Protein AF-A0A1A8DTL2-F1 (afdb_monomer_lite)

Structure (mmCIF, N/CA/C/O backbone):
data_AF-A0A1A8DTL2-F1
#
_entry.id   AF-A0A1A8DTL2-F1
#
loop_
_atom_site.group_PDB
_atom_site.id
_atom_site.type_symbol
_atom_site.label_atom_id
_atom_site.label_alt_id
_atom_site.label_comp_id
_atom_site.label_asym_id
_atom_site.label_entity_id
_atom_site.label_seq_id
_atom_site.pdbx_PDB_ins_code
_atom_site.Cartn_x
_atom_site.Cartn_y
_atom_site.Cartn_z
_atom_site.occupancy
_atom_site.B_iso_or_equiv
_atom_site.auth_seq_id
_atom_site.auth_comp_id
_atom_site.auth_asym_id
_atom_site.auth_atom_id
_atom_site.pdbx_PDB_model_num
ATOM 1 N N . MET A 1 1 ? 53.595 -1.197 -5.345 1.00 43.34 1 MET A N 1
ATOM 2 C CA . MET A 1 1 ? 52.393 -0.448 -5.776 1.00 43.34 1 MET A CA 1
ATOM 3 C C . MET A 1 1 ? 51.159 -1.310 -5.512 1.00 43.34 1 MET A C 1
ATOM 5 O O . MET A 1 1 ? 50.967 -2.270 -6.248 1.00 43.34 1 MET A O 1
ATOM 9 N N . PRO A 1 2 ? 50.367 -1.083 -4.449 1.00 46.53 2 PRO A N 1
ATOM 10 C CA . PRO A 1 2 ? 49.177 -1.891 -4.209 1.00 46.53 2 PRO A CA 1
ATOM 11 C C . PRO A 1 2 ? 48.021 -1.402 -5.091 1.00 46.53 2 PRO A C 1
ATOM 13 O O . PRO A 1 2 ? 47.557 -0.267 -4.974 1.00 46.53 2 PRO A O 1
ATOM 16 N N . GLY A 1 3 ? 47.582 -2.272 -6.001 1.00 49.78 3 GLY A N 1
ATOM 17 C CA . GLY A 1 3 ? 46.436 -2.049 -6.872 1.00 49.78 3 GLY A CA 1
ATOM 18 C C . GLY A 1 3 ? 45.148 -1.933 -6.062 1.00 49.78 3 GLY A C 1
ATOM 19 O O . GLY A 1 3 ? 44.732 -2.871 -5.381 1.00 49.78 3 GLY A O 1
ATOM 20 N N . LYS A 1 4 ? 44.499 -0.773 -6.159 1.00 51.16 4 LYS A N 1
ATOM 21 C CA . LYS A 1 4 ? 43.135 -0.571 -5.675 1.00 51.16 4 LYS A CA 1
ATOM 22 C C . LYS A 1 4 ? 42.199 -1.412 -6.545 1.00 51.16 4 LYS A C 1
ATOM 24 O O . LYS A 1 4 ? 41.841 -1.012 -7.648 1.00 51.16 4 LYS A O 1
ATOM 29 N N . ARG A 1 5 ? 41.825 -2.601 -6.065 1.00 50.94 5 ARG A N 1
ATOM 30 C CA . ARG A 1 5 ? 40.757 -3.414 -6.661 1.00 50.94 5 ARG A CA 1
ATOM 31 C C . ARG A 1 5 ? 39.429 -2.732 -6.346 1.00 50.94 5 ARG A C 1
ATOM 33 O O . ARG A 1 5 ? 38.807 -3.013 -5.324 1.00 50.94 5 ARG A O 1
ATOM 40 N N . SER A 1 6 ? 39.025 -1.803 -7.207 1.00 51.56 6 SER A N 1
ATOM 41 C CA . SER A 1 6 ? 37.661 -1.286 -7.244 1.00 51.56 6 SER A CA 1
ATOM 42 C C . SER A 1 6 ? 36.737 -2.466 -7.519 1.00 51.56 6 SER A C 1
ATOM 44 O O . SER A 1 6 ? 36.708 -3.012 -8.620 1.00 51.56 6 SER A O 1
ATOM 46 N N . ARG A 1 7 ? 36.050 -2.927 -6.473 1.00 52.62 7 ARG A N 1
ATOM 47 C CA . ARG A 1 7 ? 35.045 -3.981 -6.549 1.00 52.62 7 ARG A CA 1
ATOM 48 C C . ARG A 1 7 ? 33.872 -3.406 -7.340 1.00 52.62 7 ARG A C 1
ATOM 50 O O . ARG A 1 7 ? 33.044 -2.693 -6.782 1.00 52.62 7 ARG A O 1
ATOM 57 N N . GLY A 1 8 ? 33.865 -3.647 -8.649 1.00 46.12 8 GLY A N 1
ATOM 58 C CA . GLY A 1 8 ? 32.729 -3.368 -9.515 1.00 46.12 8 GLY A CA 1
ATOM 59 C C . GLY A 1 8 ? 31.559 -4.216 -9.043 1.00 46.12 8 GLY A C 1
ATOM 60 O O . GLY A 1 8 ? 31.474 -5.396 -9.360 1.00 46.12 8 GLY A O 1
ATOM 61 N N . ILE A 1 9 ? 30.705 -3.632 -8.210 1.00 52.47 9 ILE A N 1
ATOM 62 C CA . ILE A 1 9 ? 29.373 -4.162 -7.932 1.00 52.47 9 ILE A CA 1
ATOM 63 C C . ILE A 1 9 ? 28.649 -4.175 -9.274 1.00 52.47 9 ILE A C 1
ATOM 65 O O . ILE A 1 9 ? 28.345 -3.118 -9.827 1.00 52.47 9 ILE A O 1
ATOM 69 N N . SER A 1 10 ? 28.481 -5.374 -9.834 1.00 57.59 10 SER A N 1
ATOM 70 C CA . SER A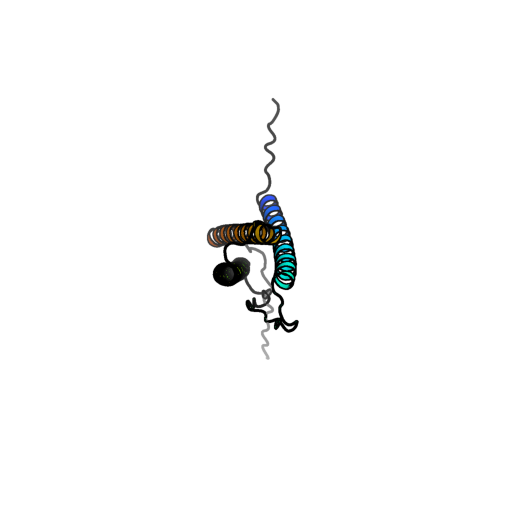 1 10 ? 27.838 -5.564 -11.127 1.00 57.59 10 SER A CA 1
ATOM 71 C C . SER A 1 10 ? 26.438 -4.957 -11.075 1.00 57.59 10 SER A C 1
ATOM 73 O O . SER A 1 10 ? 25.681 -5.179 -10.128 1.00 57.59 10 SER A O 1
ATOM 75 N N . ARG A 1 11 ? 26.089 -4.163 -12.088 1.00 55.97 11 ARG A N 1
ATOM 76 C CA . ARG A 1 11 ? 24.788 -3.485 -12.210 1.00 55.97 11 ARG A CA 1
ATOM 77 C C . ARG A 1 11 ? 23.614 -4.476 -12.109 1.00 55.97 11 ARG A C 1
ATOM 79 O O . ARG A 1 11 ? 22.554 -4.116 -11.599 1.00 55.97 11 ARG A O 1
ATOM 86 N N . GLU A 1 12 ? 23.828 -5.728 -12.516 1.00 57.16 12 GLU A N 1
ATOM 87 C CA . GLU A 1 12 ? 22.868 -6.829 -12.378 1.00 57.16 12 GLU A CA 1
ATOM 88 C C . GLU A 1 12 ? 22.635 -7.265 -10.924 1.00 57.16 12 GLU A C 1
ATOM 90 O O . GLU A 1 12 ? 21.490 -7.514 -10.543 1.00 57.16 12 GLU A O 1
ATOM 95 N N . ASP A 1 13 ? 23.675 -7.304 -10.085 1.00 60.22 13 ASP A N 1
ATOM 96 C CA . ASP A 1 13 ? 23.537 -7.654 -8.663 1.00 60.22 13 ASP A CA 1
ATOM 97 C C . ASP A 1 13 ? 22.760 -6.575 -7.905 1.00 60.22 13 ASP A C 1
ATOM 99 O O . ASP A 1 13 ? 21.903 -6.880 -7.075 1.00 60.22 13 ASP A O 1
ATOM 103 N N . GLY A 1 14 ? 22.985 -5.302 -8.247 1.00 63.34 14 GLY A N 1
ATOM 104 C CA . GLY A 1 14 ? 22.222 -4.184 -7.689 1.00 63.34 14 GLY A CA 1
ATOM 105 C C . GLY A 1 14 ? 20.730 -4.252 -8.029 1.00 63.34 14 GLY A C 1
ATOM 106 O O . GLY A 1 14 ? 19.888 -3.986 -7.169 1.00 63.34 14 GLY A O 1
ATOM 107 N N . SER A 1 15 ? 20.394 -4.658 -9.258 1.00 65.69 15 SER A N 1
ATOM 108 C CA . SER A 1 15 ? 19.004 -4.820 -9.696 1.00 65.69 15 SER A CA 1
ATOM 109 C C . SER A 1 15 ? 18.321 -5.997 -8.989 1.00 65.69 15 SER A C 1
ATOM 111 O O . SER A 1 15 ? 17.234 -5.832 -8.438 1.00 65.69 15 SER A O 1
ATOM 113 N N . LYS A 1 16 ? 18.987 -7.155 -8.886 1.00 70.00 16 LYS A N 1
ATOM 114 C CA . LYS A 1 16 ? 18.466 -8.326 -8.154 1.00 70.00 16 LYS A CA 1
ATOM 115 C C . LYS A 1 16 ? 18.183 -8.005 -6.684 1.00 70.00 16 LYS A C 1
ATOM 117 O O . LYS A 1 16 ? 17.108 -8.325 -6.185 1.00 70.00 16 LYS A O 1
ATOM 122 N N . ILE A 1 17 ? 19.099 -7.310 -6.006 1.00 74.88 17 ILE A N 1
ATOM 123 C CA . ILE A 1 17 ? 18.915 -6.885 -4.607 1.00 74.88 17 ILE A CA 1
ATOM 124 C C . ILE A 1 17 ? 17.721 -5.927 -4.469 1.00 74.88 17 ILE A C 1
ATOM 126 O O . ILE A 1 17 ? 16.955 -6.027 -3.509 1.00 74.88 17 ILE A O 1
ATOM 130 N N . ALA A 1 18 ? 17.543 -5.005 -5.418 1.00 72.56 18 ALA A N 1
ATOM 131 C CA . ALA A 1 18 ? 16.411 -4.083 -5.444 1.00 72.56 18 ALA A CA 1
ATOM 132 C C . ALA A 1 18 ? 15.065 -4.820 -5.579 1.00 72.56 18 ALA A C 1
ATOM 134 O O . ALA A 1 18 ? 14.156 -4.563 -4.787 1.00 72.56 18 ALA A O 1
ATOM 135 N N . PHE A 1 19 ? 14.968 -5.788 -6.496 1.00 76.06 19 PHE A N 1
ATOM 136 C CA . PHE A 1 19 ? 13.774 -6.622 -6.657 1.00 76.06 19 PHE A CA 1
ATOM 137 C C . PHE A 1 19 ? 13.458 -7.447 -5.405 1.00 76.06 19 PHE A C 1
ATOM 139 O O . PHE A 1 19 ? 12.304 -7.479 -4.977 1.00 76.06 19 PHE A O 1
ATOM 146 N N . THR A 1 20 ? 14.465 -8.057 -4.773 1.00 83.19 20 THR A N 1
ATOM 147 C CA . THR A 1 20 ? 14.274 -8.813 -3.524 1.00 83.19 20 THR A CA 1
ATOM 148 C C . THR A 1 20 ? 13.720 -7.921 -2.414 1.00 83.19 20 THR A C 1
ATOM 150 O O . THR A 1 20 ? 12.735 -8.280 -1.773 1.00 83.19 20 THR A O 1
ATOM 153 N N . ARG A 1 21 ? 14.274 -6.714 -2.239 1.00 83.19 21 ARG A N 1
ATOM 154 C CA . ARG A 1 21 ? 13.793 -5.749 -1.234 1.00 83.19 21 ARG A CA 1
ATOM 155 C C . ARG A 1 21 ? 12.366 -5.279 -1.500 1.00 83.19 21 ARG A C 1
ATOM 157 O O . ARG A 1 21 ? 11.581 -5.127 -0.564 1.00 83.19 21 ARG A O 1
ATOM 164 N N . ALA A 1 22 ? 12.009 -5.047 -2.763 1.00 80.25 22 ALA A N 1
ATOM 165 C CA . ALA A 1 22 ? 10.640 -4.705 -3.138 1.00 80.25 22 ALA A CA 1
ATOM 166 C C . ALA A 1 22 ? 9.669 -5.858 -2.833 1.00 80.25 22 ALA A C 1
ATOM 168 O O . ALA A 1 22 ? 8.614 -5.629 -2.244 1.00 80.25 22 ALA A O 1
ATOM 169 N N . ALA A 1 23 ? 10.047 -7.100 -3.148 1.00 82.88 23 ALA A N 1
ATOM 170 C CA . ALA A 1 23 ? 9.246 -8.283 -2.838 1.00 82.88 23 ALA A CA 1
ATOM 171 C C . ALA A 1 23 ? 9.070 -8.494 -1.323 1.00 82.88 23 ALA A C 1
ATOM 173 O O . ALA A 1 23 ? 7.964 -8.766 -0.858 1.00 82.88 23 ALA A O 1
ATOM 174 N N . GLU A 1 24 ? 10.132 -8.321 -0.533 1.00 87.81 24 GLU A N 1
ATOM 175 C CA . GLU A 1 24 ? 10.066 -8.349 0.935 1.00 87.81 24 GLU A CA 1
ATOM 176 C C . GLU A 1 24 ? 9.147 -7.249 1.479 1.00 87.81 24 GLU A C 1
ATOM 178 O O . GLU A 1 24 ? 8.317 -7.499 2.353 1.00 87.81 24 GLU A O 1
ATOM 183 N N . THR A 1 25 ? 9.230 -6.042 0.916 1.00 86.19 25 THR A N 1
ATOM 184 C CA . THR A 1 25 ? 8.379 -4.919 1.329 1.00 86.19 25 THR A CA 1
ATOM 185 C C . THR A 1 25 ? 6.911 -5.167 0.985 1.00 86.19 25 THR A C 1
ATOM 187 O O . THR A 1 25 ? 6.044 -4.831 1.788 1.00 86.19 25 THR A O 1
ATOM 190 N N . ALA A 1 26 ? 6.616 -5.799 -0.156 1.00 83.94 26 ALA A N 1
ATOM 191 C CA . ALA A 1 26 ? 5.260 -6.197 -0.537 1.00 83.94 26 ALA A CA 1
ATOM 192 C C . ALA A 1 26 ? 4.664 -7.225 0.437 1.00 83.94 26 ALA A C 1
ATOM 194 O O . ALA A 1 26 ? 3.519 -7.070 0.861 1.00 83.94 26 ALA A O 1
ATOM 195 N N . LYS A 1 27 ? 5.454 -8.220 0.869 1.00 87.00 27 LYS A N 1
ATOM 196 C CA . LYS A 1 27 ? 5.033 -9.178 1.908 1.00 87.00 27 LYS A CA 1
ATOM 197 C C . LYS A 1 27 ? 4.722 -8.479 3.229 1.00 87.00 27 LYS A C 1
ATOM 199 O O . LYS A 1 27 ? 3.713 -8.768 3.866 1.00 87.00 27 LYS A O 1
ATOM 204 N N . LEU A 1 28 ? 5.572 -7.536 3.631 1.00 86.56 28 LEU A N 1
ATOM 205 C CA . LEU A 1 28 ? 5.341 -6.767 4.849 1.00 86.56 28 LEU A CA 1
ATOM 206 C C . LEU A 1 28 ? 4.102 -5.875 4.728 1.00 86.56 28 LEU A C 1
ATOM 208 O O . LEU A 1 28 ? 3.322 -5.820 5.668 1.00 86.56 28 LEU A O 1
ATOM 212 N N . LEU A 1 29 ? 3.877 -5.225 3.581 1.00 85.94 29 LEU A N 1
ATOM 213 C CA . LEU A 1 29 ? 2.661 -4.447 3.336 1.00 85.94 29 LEU A CA 1
ATOM 214 C C . LEU A 1 29 ? 1.408 -5.319 3.482 1.00 85.94 29 LEU A C 1
ATOM 216 O O . LEU A 1 29 ? 0.479 -4.923 4.176 1.00 85.94 29 LEU A O 1
ATOM 220 N N . GLN A 1 30 ? 1.402 -6.516 2.888 1.00 85.31 30 GLN A N 1
ATOM 221 C CA . GLN A 1 30 ? 0.287 -7.456 3.012 1.00 85.31 30 GLN A CA 1
ATOM 222 C C . GLN A 1 30 ? -0.001 -7.807 4.479 1.00 85.31 30 GLN A C 1
ATOM 224 O O . GLN A 1 30 ? -1.153 -7.773 4.907 1.00 85.31 30 GLN A O 1
ATOM 229 N N . HIS A 1 31 ? 1.040 -8.098 5.261 1.00 84.44 31 HIS A N 1
ATOM 230 C CA . HIS A 1 31 ? 0.900 -8.376 6.689 1.00 84.44 31 HIS A CA 1
ATOM 231 C C . HIS A 1 31 ? 0.362 -7.162 7.467 1.00 84.44 31 HIS A C 1
ATOM 233 O O . HIS A 1 31 ? -0.457 -7.314 8.376 1.00 84.44 31 HIS A O 1
ATOM 239 N N . GLU A 1 32 ? 0.822 -5.951 7.153 1.00 86.00 32 GLU A N 1
ATOM 240 C CA . GLU A 1 32 ? 0.355 -4.726 7.813 1.00 86.00 32 GLU A CA 1
ATOM 241 C C . GLU A 1 32 ? -1.124 -4.481 7.515 1.00 86.00 32 GLU A C 1
ATOM 243 O O . GLU A 1 32 ? -1.874 -4.224 8.450 1.00 86.00 32 GLU A O 1
ATOM 248 N N . CYS A 1 33 ? -1.558 -4.662 6.262 1.00 84.25 33 CYS A N 1
ATOM 249 C CA . CYS A 1 33 ? -2.966 -4.576 5.875 1.00 84.25 33 CYS A CA 1
ATOM 250 C C . CYS A 1 33 ? -3.836 -5.614 6.599 1.00 84.25 33 CYS A C 1
ATOM 252 O O . CYS A 1 33 ? -4.915 -5.268 7.069 1.00 84.25 33 CYS A O 1
ATOM 254 N N . ALA A 1 34 ? -3.369 -6.862 6.719 1.00 84.88 34 ALA A N 1
ATOM 255 C CA . ALA A 1 34 ? -4.105 -7.913 7.424 1.00 84.88 34 ALA A CA 1
ATOM 256 C C . ALA A 1 34 ? -4.324 -7.562 8.905 1.00 84.88 34 ALA A C 1
ATOM 258 O O . ALA A 1 34 ? -5.448 -7.629 9.395 1.00 84.88 34 ALA A O 1
ATOM 259 N N . LEU A 1 35 ? -3.274 -7.104 9.597 1.00 85.75 35 LEU A N 1
ATOM 260 C CA . LEU A 1 35 ? -3.401 -6.678 10.994 1.00 85.75 35 LEU A CA 1
ATOM 261 C C . LEU A 1 35 ? -4.247 -5.413 11.150 1.00 85.75 35 LEU A C 1
ATOM 263 O O . LEU A 1 35 ? -5.018 -5.316 12.098 1.00 85.75 35 LEU A O 1
ATOM 267 N N . LEU A 1 36 ? -4.127 -4.451 10.231 1.00 84.62 36 LEU A N 1
ATOM 268 C CA . LEU A 1 36 ? -4.953 -3.246 10.258 1.00 84.62 36 LEU A CA 1
ATOM 269 C C . LEU A 1 36 ? -6.439 -3.601 10.142 1.00 84.62 36 LEU A C 1
ATOM 271 O O . LEU A 1 36 ? -7.251 -3.067 10.888 1.00 84.62 36 LEU A O 1
ATOM 275 N N . LEU A 1 37 ? -6.781 -4.545 9.260 1.00 82.62 37 LEU A N 1
ATOM 276 C CA . LEU A 1 37 ? -8.148 -5.031 9.099 1.00 82.62 37 LEU A CA 1
ATOM 277 C C . LEU A 1 37 ? -8.665 -5.727 10.365 1.00 82.62 37 LEU A C 1
ATOM 279 O O . LEU A 1 37 ? -9.814 -5.524 10.748 1.00 82.62 37 LEU A O 1
ATOM 283 N N . GLU A 1 38 ? -7.834 -6.529 11.034 1.00 84.38 38 GLU A N 1
ATOM 284 C CA . GLU A 1 38 ? -8.200 -7.152 12.312 1.00 84.38 38 GLU A CA 1
ATOM 285 C C . GLU A 1 38 ? -8.441 -6.121 13.418 1.00 84.38 38 GLU A C 1
ATOM 287 O O . GLU A 1 38 ? -9.410 -6.243 14.166 1.00 84.38 38 GLU A O 1
ATOM 292 N N . LEU A 1 39 ? -7.576 -5.111 13.531 1.00 82.19 39 LEU A N 1
ATOM 293 C CA . LEU A 1 39 ? -7.733 -4.031 14.507 1.00 82.19 39 LEU A CA 1
ATOM 294 C C . LEU A 1 39 ? -8.980 -3.193 14.208 1.00 82.19 39 LEU A C 1
ATOM 296 O O . LEU A 1 39 ? -9.757 -2.920 15.120 1.00 82.19 39 LEU A O 1
ATOM 300 N N . TYR A 1 40 ? -9.214 -2.864 12.937 1.00 78.69 40 TYR A N 1
ATOM 301 C CA . TYR A 1 40 ? -10.411 -2.154 12.493 1.00 78.69 40 TYR A CA 1
ATOM 302 C C . TYR A 1 40 ? -11.687 -2.929 12.849 1.00 78.69 40 TYR A C 1
ATOM 304 O O . TYR A 1 40 ? -12.584 -2.376 13.473 1.00 78.69 40 TYR A O 1
ATOM 312 N N . ARG A 1 41 ? -11.729 -4.244 12.585 1.00 79.44 41 ARG A N 1
ATOM 313 C CA . ARG A 1 41 ? -12.845 -5.130 12.976 1.00 79.44 41 ARG A CA 1
ATOM 314 C C . ARG A 1 41 ? -13.076 -5.236 14.485 1.00 79.44 41 ARG A C 1
ATOM 316 O O . ARG A 1 41 ? -14.161 -5.622 14.895 1.00 79.44 41 ARG A O 1
ATOM 323 N N . LYS A 1 42 ? -12.057 -4.994 15.314 1.00 77.38 42 LYS A N 1
ATOM 324 C CA . LYS A 1 42 ? -12.211 -4.951 16.779 1.00 77.38 42 LYS A CA 1
ATOM 325 C C . LYS A 1 42 ? -12.720 -3.593 17.253 1.00 77.38 42 LYS A C 1
ATOM 327 O O . LYS A 1 42 ? -13.413 -3.533 18.263 1.00 77.38 42 LYS A O 1
ATOM 332 N N . ARG A 1 43 ? -12.325 -2.522 16.558 1.00 73.62 43 ARG A N 1
ATOM 333 C CA . ARG A 1 43 ? -12.688 -1.135 16.868 1.00 73.62 43 ARG A CA 1
ATOM 334 C C . ARG A 1 43 ? -14.133 -0.837 16.476 1.00 73.62 43 ARG A C 1
ATOM 336 O O . ARG A 1 43 ? -14.872 -0.243 17.250 1.00 73.62 43 ARG A O 1
ATOM 343 N N . GLU A 1 44 ? -14.533 -1.292 15.299 1.00 67.56 44 GLU A N 1
ATOM 344 C CA . GLU A 1 44 ? -15.892 -1.197 14.788 1.00 67.56 44 GLU A CA 1
ATOM 345 C C . GLU A 1 44 ? -16.642 -2.494 15.090 1.00 67.56 44 GLU A C 1
ATOM 347 O O . GLU A 1 44 ? -16.194 -3.581 14.729 1.00 67.56 44 GLU A O 1
ATOM 352 N N . HIS A 1 45 ? -17.809 -2.405 15.724 1.00 58.31 45 HIS A N 1
ATOM 353 C CA . HIS A 1 45 ? -18.649 -3.568 16.007 1.00 58.31 45 HIS A CA 1
ATOM 354 C C . HIS A 1 45 ? -19.397 -4.014 14.731 1.00 58.31 45 HIS A C 1
ATOM 356 O O . HIS A 1 45 ? -20.627 -3.985 14.674 1.00 58.31 45 HIS A O 1
ATOM 362 N N . PHE A 1 46 ? -18.664 -4.381 13.674 1.00 54.97 46 PHE A N 1
ATOM 363 C CA . PHE A 1 46 ? -19.257 -4.797 12.404 1.00 54.97 46 PHE A CA 1
ATOM 364 C C . PHE A 1 46 ? -20.064 -6.093 12.573 1.00 54.97 46 PHE A C 1
ATOM 366 O O . PHE A 1 46 ? -19.583 -7.040 13.205 1.00 54.97 46 PHE A O 1
ATOM 373 N N . PRO A 1 47 ? -21.258 -6.208 11.965 1.00 52.69 47 PRO A N 1
ATOM 374 C CA . PRO A 1 47 ? -21.856 -7.516 11.741 1.00 52.69 47 PRO A CA 1
ATOM 375 C C . PRO A 1 47 ? -20.898 -8.351 10.876 1.00 52.69 47 PRO A C 1
ATOM 377 O O . PRO A 1 47 ? -20.322 -7.850 9.914 1.00 52.69 47 PRO A O 1
ATOM 380 N N . ALA A 1 48 ? -20.706 -9.622 11.235 1.00 55.78 48 ALA A N 1
ATOM 381 C CA . ALA A 1 48 ? -19.661 -10.502 10.695 1.00 55.78 48 ALA A CA 1
ATOM 382 C C . ALA A 1 48 ? -19.689 -10.714 9.159 1.00 55.78 48 ALA A C 1
ATOM 384 O O . ALA A 1 48 ? -18.734 -11.251 8.601 1.00 55.78 48 ALA A O 1
ATOM 385 N N . GLU A 1 49 ? -20.741 -10.270 8.469 1.00 55.78 49 GLU A N 1
ATOM 386 C CA . GLU A 1 49 ? -20.886 -10.284 7.010 1.00 55.78 49 GLU A CA 1
ATOM 387 C C . GLU A 1 49 ? -20.348 -8.993 6.369 1.00 55.78 49 GLU A C 1
ATOM 389 O O . GLU A 1 49 ? -21.080 -8.187 5.798 1.00 55.78 49 GLU A O 1
ATOM 394 N N . VAL A 1 50 ? -19.032 -8.788 6.427 1.00 57.72 50 VAL A N 1
ATOM 395 C CA . VAL A 1 50 ? -18.375 -7.860 5.496 1.00 57.72 50 VAL A CA 1
ATOM 396 C C . VAL A 1 50 ? -18.074 -8.652 4.230 1.00 57.72 50 VAL A C 1
ATOM 398 O O . VAL A 1 50 ? -17.273 -9.583 4.263 1.00 57.72 50 VAL A O 1
ATOM 401 N N . ALA A 1 51 ? -18.743 -8.323 3.124 1.00 55.03 51 AL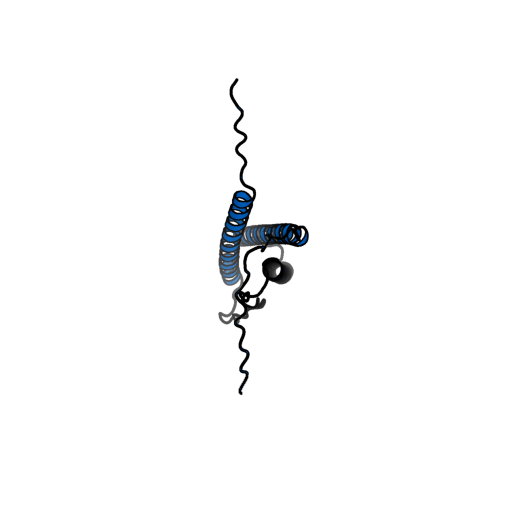A A N 1
ATOM 402 C CA . ALA A 1 51 ? -18.535 -9.002 1.849 1.00 55.03 51 ALA A CA 1
ATOM 403 C C . ALA A 1 51 ? -17.055 -8.927 1.426 1.00 55.03 51 ALA A C 1
ATOM 405 O O . ALA A 1 51 ? -16.511 -7.833 1.256 1.00 55.03 51 ALA A O 1
ATOM 406 N N . ASP A 1 52 ? -16.427 -10.088 1.210 1.00 58.62 52 ASP A N 1
ATOM 407 C CA . ASP A 1 52 ? -15.067 -10.224 0.669 1.00 58.62 52 ASP A CA 1
ATOM 408 C C . ASP A 1 52 ? -15.049 -9.854 -0.829 1.00 58.62 52 ASP A C 1
ATOM 410 O O . ASP A 1 52 ? -14.900 -10.682 -1.728 1.00 58.62 52 ASP A O 1
ATOM 414 N N . GLY A 1 53 ? -15.265 -8.573 -1.121 1.00 62.62 53 GLY A N 1
ATOM 415 C CA . GLY A 1 53 ? -15.211 -8.019 -2.467 1.00 62.62 53 GLY A CA 1
ATOM 416 C C . GLY A 1 53 ? -13.795 -7.573 -2.815 1.00 62.62 53 GLY A C 1
ATOM 417 O O . GLY A 1 53 ? -13.288 -6.601 -2.256 1.00 62.62 53 GLY A O 1
ATOM 418 N N . THR A 1 54 ? -13.154 -8.227 -3.786 1.00 64.38 54 THR A N 1
ATOM 419 C CA . THR A 1 54 ? -11.894 -7.720 -4.351 1.00 64.38 54 THR A CA 1
ATOM 420 C C . THR A 1 54 ? -12.172 -6.428 -5.125 1.00 64.38 54 THR A C 1
ATOM 422 O O . THR A 1 54 ? -12.735 -6.468 -6.215 1.00 64.38 54 THR A O 1
ATOM 425 N N . GLN A 1 55 ? -11.778 -5.275 -4.575 1.00 67.00 55 GLN A N 1
ATOM 426 C CA . GLN A 1 55 ? -12.017 -3.970 -5.214 1.00 67.00 55 GLN A CA 1
ATOM 427 C C . GLN A 1 55 ? -11.011 -3.628 -6.322 1.00 67.00 55 GLN A C 1
ATOM 429 O O . GLN A 1 55 ? -11.297 -2.791 -7.175 1.00 67.00 55 GLN A O 1
ATOM 434 N N . VAL A 1 56 ? -9.846 -4.280 -6.332 1.00 66.56 56 VAL A N 1
ATOM 435 C CA . VAL A 1 56 ? -8.814 -4.099 -7.361 1.00 66.56 56 VAL A CA 1
ATOM 436 C C . VAL A 1 56 ? -8.514 -5.450 -7.986 1.00 66.56 56 VAL A C 1
ATOM 438 O O . VAL A 1 56 ? -7.899 -6.310 -7.359 1.00 66.56 56 VAL A O 1
ATOM 441 N N . SER A 1 57 ? -8.942 -5.642 -9.232 1.00 69.00 57 SER A N 1
ATOM 442 C CA . SER A 1 57 ? -8.583 -6.825 -10.009 1.00 69.00 57 SER A CA 1
ATOM 443 C C . SER A 1 57 ? -7.358 -6.517 -10.860 1.00 69.00 57 SER A C 1
ATOM 445 O O . SER A 1 57 ? -7.386 -5.629 -11.713 1.00 69.00 57 SER A O 1
ATOM 447 N N . VAL A 1 58 ? -6.275 -7.256 -10.630 1.00 64.31 58 VAL A N 1
ATOM 448 C CA . VAL A 1 58 ? -5.111 -7.242 -11.516 1.00 64.31 58 VAL A CA 1
ATOM 449 C C . VAL A 1 58 ? -5.159 -8.526 -12.334 1.00 64.31 58 VAL A C 1
ATOM 451 O O . VAL A 1 58 ? -5.023 -9.606 -11.754 1.00 64.31 58 VAL A O 1
ATOM 454 N N . PRO A 1 59 ? -5.354 -8.459 -13.663 1.00 64.69 59 PRO A N 1
ATOM 455 C CA . PRO A 1 59 ? -5.305 -9.656 -14.488 1.00 64.69 59 PRO A CA 1
ATOM 456 C C . PRO A 1 59 ? -3.927 -10.302 -14.347 1.00 64.69 59 PRO A C 1
ATOM 458 O O . PRO A 1 59 ? -2.912 -9.594 -14.382 1.00 64.69 59 PRO A O 1
ATOM 461 N N . LEU A 1 60 ? -3.894 -11.633 -14.190 1.00 66.00 60 LEU A N 1
ATOM 462 C CA . LEU A 1 60 ? -2.638 -12.373 -14.067 1.00 66.00 60 LEU A CA 1
ATOM 463 C C . LEU A 1 60 ? -1.695 -11.948 -15.200 1.00 66.00 60 LEU A C 1
ATOM 465 O O . LEU A 1 60 ? -2.123 -11.881 -16.360 1.00 66.00 60 LEU A O 1
ATOM 469 N N . PRO A 1 61 ? -0.427 -11.631 -14.894 1.00 61.38 61 PRO A N 1
ATOM 470 C CA . PRO A 1 61 ? 0.514 -11.244 -15.924 1.00 61.38 61 PRO A CA 1
ATOM 471 C C . PRO A 1 61 ? 0.683 -12.421 -16.888 1.00 61.38 61 PRO A C 1
ATOM 473 O O . PRO A 1 61 ? 1.272 -13.439 -16.536 1.00 61.38 61 PRO A O 1
ATOM 476 N N . SER A 1 62 ? 0.158 -12.281 -18.109 1.00 63.06 62 SER A N 1
ATOM 477 C CA . SER A 1 62 ? 0.427 -13.235 -19.183 1.00 63.06 62 SER A CA 1
ATOM 478 C C . SER A 1 62 ? 1.938 -13.318 -19.393 1.00 63.06 62 SER A C 1
ATOM 480 O O . SER A 1 62 ? 2.629 -12.290 -19.411 1.00 63.06 62 SER A O 1
ATOM 482 N N . SER A 1 63 ? 2.457 -14.532 -19.585 1.00 64.25 63 SER A N 1
ATOM 483 C CA . SER A 1 63 ? 3.867 -14.764 -19.914 1.00 64.25 63 SER A CA 1
ATOM 484 C C . SER A 1 63 ? 4.318 -13.954 -21.134 1.00 64.25 63 SER A C 1
ATOM 486 O O . SER A 1 63 ? 5.492 -13.610 -21.216 1.00 64.25 63 SER A O 1
ATOM 488 N N . GLN A 1 64 ? 3.382 -13.581 -22.014 1.00 68.94 64 GLN A N 1
ATOM 489 C CA . GLN A 1 64 ? 3.614 -12.829 -23.249 1.00 68.94 64 GLN A CA 1
ATOM 490 C C . GLN A 1 64 ? 3.815 -11.318 -23.060 1.00 68.94 64 GLN A C 1
ATOM 492 O O . GLN A 1 64 ? 4.221 -10.649 -24.003 1.00 68.94 64 GLN A O 1
ATOM 497 N N . LEU A 1 65 ? 3.512 -10.757 -21.885 1.00 70.00 65 LEU A N 1
ATOM 498 C CA . LEU A 1 65 ? 3.712 -9.323 -21.656 1.00 70.00 65 LEU A CA 1
ATOM 499 C C . LEU A 1 65 ? 5.189 -9.027 -21.408 1.00 70.00 65 LEU A C 1
ATOM 501 O O . LEU A 1 65 ? 5.845 -9.719 -20.618 1.00 70.00 65 LEU A O 1
ATOM 505 N N . ASP A 1 66 ? 5.686 -7.967 -22.037 1.00 78.94 66 ASP A N 1
ATOM 506 C CA . ASP A 1 66 ? 7.019 -7.448 -21.772 1.00 78.94 66 ASP A CA 1
ATOM 507 C C . ASP A 1 66 ? 7.143 -6.958 -20.315 1.00 78.94 66 ASP A C 1
ATOM 509 O O . ASP A 1 66 ? 6.155 -6.707 -19.610 1.00 78.94 66 ASP A O 1
ATOM 513 N N . THR A 1 67 ? 8.381 -6.860 -19.835 1.00 79.69 67 THR A N 1
ATOM 514 C CA . THR A 1 67 ? 8.684 -6.488 -18.446 1.00 79.69 67 THR A CA 1
ATOM 515 C C . THR A 1 67 ? 8.156 -5.096 -18.088 1.00 79.69 67 THR A C 1
ATOM 517 O O . THR A 1 67 ? 7.670 -4.910 -16.970 1.00 79.69 67 THR A O 1
ATOM 520 N N . GLY A 1 68 ? 8.180 -4.144 -19.027 1.00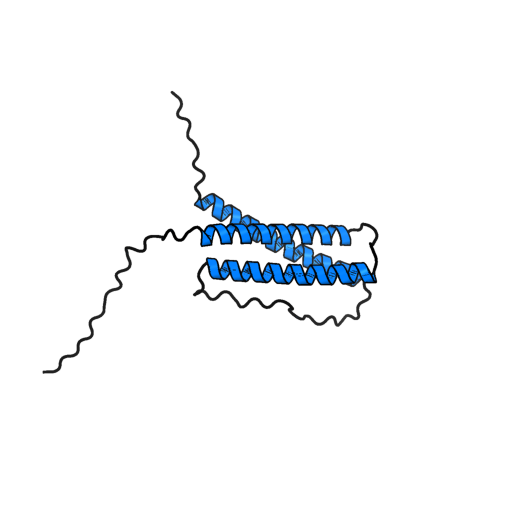 79.94 68 GLY A N 1
ATOM 521 C CA . GLY A 1 68 ? 7.657 -2.790 -18.837 1.00 79.94 68 GLY A CA 1
ATOM 522 C C . GLY A 1 68 ? 6.143 -2.789 -18.657 1.00 79.94 68 GLY A C 1
ATOM 523 O O . GLY A 1 68 ? 5.640 -2.269 -17.664 1.00 79.94 68 GLY A O 1
ATOM 524 N N . SER A 1 69 ? 5.412 -3.484 -19.529 1.00 81.69 69 SER A N 1
ATOM 525 C CA . SER A 1 69 ? 3.960 -3.663 -19.425 1.00 81.69 69 SER A CA 1
ATOM 526 C C . SER A 1 69 ? 3.539 -4.338 -18.115 1.00 81.69 69 SER A C 1
ATOM 528 O O . SER A 1 69 ? 2.543 -3.943 -17.501 1.00 81.69 69 SER A O 1
ATOM 530 N N . LYS A 1 70 ? 4.289 -5.348 -17.649 1.00 82.44 70 LYS A N 1
ATOM 531 C CA . LYS A 1 70 ? 4.043 -6.001 -16.349 1.00 82.44 70 LYS A CA 1
ATOM 532 C C . LYS A 1 70 ? 4.254 -5.027 -15.184 1.00 82.44 70 LYS A C 1
ATOM 534 O O . LYS A 1 70 ? 3.405 -4.954 -14.294 1.00 82.44 70 LYS A O 1
ATOM 539 N N . LEU A 1 71 ? 5.340 -4.251 -15.209 1.00 83.81 71 LEU A N 1
ATOM 540 C CA . LEU A 1 71 ? 5.634 -3.231 -14.197 1.00 83.81 71 LEU A CA 1
ATOM 541 C C . LEU A 1 71 ? 4.596 -2.105 -14.192 1.00 83.81 71 LEU A C 1
ATOM 543 O O . LEU A 1 71 ? 4.164 -1.684 -13.121 1.00 83.81 71 LEU A O 1
ATOM 547 N N . TRP A 1 72 ? 4.145 -1.660 -15.365 1.00 84.94 72 TRP A N 1
ATOM 548 C CA . TRP A 1 72 ? 3.150 -0.597 -15.499 1.00 84.94 72 TRP A CA 1
ATOM 549 C C . TRP A 1 72 ? 1.809 -1.002 -14.894 1.00 84.94 72 TRP A C 1
ATOM 551 O O . TRP A 1 72 ? 1.198 -0.236 -14.146 1.00 84.94 72 TRP A O 1
ATOM 561 N N . ARG A 1 73 ? 1.363 -2.236 -15.162 1.00 84.75 73 ARG A N 1
ATOM 562 C CA . ARG A 1 73 ? 0.137 -2.786 -14.567 1.00 84.75 73 ARG A CA 1
ATOM 563 C C . ARG A 1 73 ? 0.238 -2.874 -13.050 1.00 84.75 73 ARG A C 1
ATOM 565 O O . ARG A 1 73 ? -0.703 -2.486 -12.363 1.00 84.75 73 ARG A O 1
ATOM 572 N N . LEU A 1 74 ? 1.375 -3.340 -12.534 1.00 85.56 74 LEU A N 1
ATOM 573 C CA . LEU A 1 74 ? 1.617 -3.401 -11.094 1.00 85.56 74 LEU A CA 1
ATOM 574 C C . LEU A 1 74 ? 1.584 -2.004 -10.463 1.00 85.56 74 LEU A C 1
ATOM 576 O O . LEU A 1 74 ? 0.898 -1.800 -9.466 1.00 85.56 74 LEU A O 1
ATOM 580 N N . HIS A 1 75 ? 2.286 -1.038 -11.057 1.00 86.88 75 HIS A N 1
ATOM 581 C CA . HIS A 1 75 ? 2.303 0.344 -10.582 1.00 86.88 75 HIS A CA 1
ATOM 582 C C . HIS A 1 75 ? 0.895 0.956 -10.581 1.00 86.88 75 HIS A C 1
ATOM 584 O O . HIS A 1 75 ? 0.457 1.519 -9.579 1.00 86.88 75 HIS A O 1
ATOM 590 N N . SER A 1 76 ? 0.145 0.754 -11.666 1.00 86.19 76 SER A N 1
ATOM 591 C CA . SER A 1 76 ? -1.246 1.202 -11.792 1.00 86.19 76 SER A CA 1
ATOM 592 C C . SER A 1 76 ? -2.151 0.591 -10.717 1.00 86.19 76 SER A C 1
ATOM 594 O O . SER A 1 76 ? -2.962 1.295 -10.119 1.00 86.19 76 SER A O 1
ATOM 596 N N . ALA A 1 77 ? -1.995 -0.703 -10.426 1.00 85.69 77 ALA A N 1
ATOM 597 C CA . ALA A 1 77 ? -2.751 -1.372 -9.373 1.00 85.69 77 ALA A CA 1
ATOM 598 C C . ALA A 1 77 ? -2.417 -0.818 -7.980 1.00 85.69 77 ALA A C 1
ATOM 600 O O . ALA A 1 77 ? -3.319 -0.556 -7.188 1.00 85.69 77 ALA A O 1
ATOM 601 N N . LEU A 1 78 ? -1.134 -0.575 -7.690 1.00 87.62 78 LEU A N 1
ATOM 602 C CA . LEU A 1 78 ? -0.706 0.031 -6.426 1.00 87.62 78 LEU A CA 1
ATOM 603 C C . LEU A 1 78 ? -1.273 1.447 -6.246 1.00 87.62 78 LEU A C 1
ATOM 605 O O . LEU A 1 78 ? -1.664 1.804 -5.134 1.00 87.62 78 LEU A O 1
ATOM 609 N N . LEU A 1 79 ? -1.363 2.238 -7.321 1.00 89.06 79 LEU A N 1
ATOM 610 C CA . LEU A 1 79 ? -1.994 3.563 -7.289 1.00 89.06 79 LEU A CA 1
ATOM 611 C C . LEU A 1 79 ? -3.490 3.470 -6.969 1.00 89.06 79 LEU A C 1
ATOM 613 O O . LEU A 1 79 ? -3.988 4.239 -6.148 1.00 89.06 79 LEU A O 1
ATOM 617 N N . GLN A 1 80 ? -4.198 2.508 -7.566 1.00 88.06 80 GLN A N 1
ATOM 618 C CA . GLN A 1 80 ? -5.610 2.269 -7.253 1.00 88.06 80 GLN A CA 1
ATOM 619 C C . GLN A 1 80 ? -5.798 1.851 -5.791 1.00 88.06 80 GLN A C 1
ATOM 621 O O . GLN A 1 80 ? -6.645 2.421 -5.104 1.00 88.06 80 GLN A O 1
ATOM 626 N N . CYS A 1 81 ? -4.968 0.930 -5.288 1.00 86.00 81 CYS A N 1
ATOM 627 C CA . CYS A 1 81 ? -4.977 0.541 -3.877 1.00 86.00 81 CYS A CA 1
ATOM 628 C C . CYS A 1 81 ? -4.768 1.751 -2.963 1.00 86.00 81 CYS A C 1
ATOM 630 O O . CYS A 1 81 ? -5.505 1.923 -1.995 1.00 86.00 81 CYS A O 1
ATOM 632 N N . ARG A 1 82 ? -3.803 2.620 -3.287 1.00 88.62 82 ARG A N 1
ATOM 633 C CA . ARG A 1 82 ? -3.546 3.844 -2.524 1.00 88.62 82 ARG A CA 1
ATOM 634 C C . ARG A 1 82 ? -4.768 4.759 -2.485 1.00 88.62 82 ARG A C 1
ATOM 636 O O . ARG A 1 82 ? -5.152 5.181 -1.402 1.00 88.62 82 ARG A O 1
ATOM 643 N N . ALA A 1 83 ? -5.394 5.025 -3.629 1.00 88.75 83 ALA A N 1
ATOM 644 C CA . ALA A 1 83 ? -6.565 5.897 -3.698 1.00 88.75 83 ALA A CA 1
ATOM 645 C C . ALA A 1 83 ? -7.763 5.338 -2.908 1.00 88.75 83 ALA A C 1
ATOM 647 O O . ALA A 1 83 ? -8.485 6.092 -2.256 1.00 88.75 83 ALA A O 1
ATOM 648 N N . LEU A 1 84 ? -7.982 4.020 -2.946 1.00 86.88 84 LEU A N 1
ATOM 649 C CA . LEU A 1 84 ? -9.030 3.371 -2.153 1.00 86.88 84 LEU A CA 1
ATOM 650 C C . LEU A 1 84 ? -8.743 3.471 -0.654 1.00 86.88 84 LEU A C 1
ATOM 652 O O . LEU A 1 84 ? -9.642 3.821 0.108 1.00 86.88 84 LEU A O 1
ATOM 656 N N . LEU A 1 85 ? -7.495 3.222 -0.248 1.00 86.44 85 LEU A N 1
ATOM 657 C CA . LEU A 1 85 ? -7.066 3.332 1.143 1.00 86.44 85 LEU A CA 1
ATOM 658 C C . LEU A 1 85 ? -7.182 4.765 1.657 1.00 86.44 85 LEU A C 1
ATOM 660 O O . LEU A 1 85 ? -7.733 4.964 2.728 1.00 86.44 85 LEU A O 1
ATOM 664 N N . GLU A 1 86 ? -6.728 5.764 0.898 1.00 89.44 86 GLU A N 1
ATOM 665 C CA . GLU A 1 86 ? -6.856 7.180 1.268 1.00 89.44 86 GLU A CA 1
ATOM 666 C C . GLU A 1 86 ? -8.323 7.593 1.440 1.00 89.44 86 GLU A C 1
ATOM 668 O O . GLU A 1 86 ? -8.646 8.288 2.397 1.00 89.44 86 GLU A O 1
ATOM 673 N N . ARG A 1 87 ? -9.229 7.114 0.577 1.00 87.12 87 ARG A N 1
ATOM 674 C CA . ARG A 1 87 ? -10.673 7.363 0.729 1.00 87.12 87 ARG A CA 1
ATOM 675 C C . ARG A 1 87 ? -11.278 6.659 1.940 1.00 87.12 87 ARG A C 1
ATOM 677 O O . ARG A 1 87 ? -12.143 7.234 2.586 1.00 87.12 87 ARG A O 1
ATOM 684 N N . ALA A 1 88 ? -10.887 5.413 2.204 1.00 84.12 88 ALA A N 1
ATOM 685 C CA . ALA A 1 88 ? -11.362 4.669 3.371 1.00 84.12 88 ALA A CA 1
ATOM 686 C C . ALA A 1 88 ? -10.910 5.351 4.665 1.00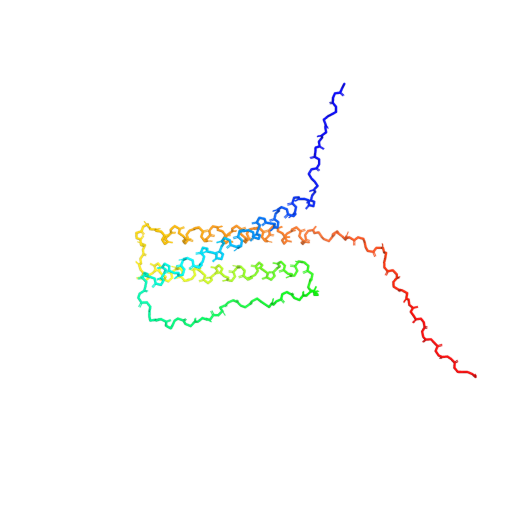 84.12 88 ALA A C 1
ATOM 688 O O . ALA A 1 88 ? -11.712 5.569 5.559 1.00 84.12 88 ALA A O 1
ATOM 689 N N . ILE A 1 89 ? -9.651 5.774 4.687 1.00 84.88 89 ILE A N 1
ATOM 690 C CA . ILE A 1 89 ? -9.042 6.540 5.763 1.00 84.88 89 ILE A CA 1
ATOM 691 C C . ILE A 1 89 ? -9.755 7.877 5.983 1.00 84.88 89 ILE A C 1
ATOM 693 O O . ILE A 1 89 ? -10.063 8.204 7.117 1.00 84.88 89 ILE A O 1
ATOM 697 N N . ALA A 1 90 ? -10.019 8.643 4.923 1.00 86.88 90 ALA A N 1
ATOM 698 C CA . ALA A 1 90 ? -10.693 9.933 5.054 1.00 86.88 90 ALA A CA 1
ATOM 699 C C . ALA A 1 90 ? -12.104 9.781 5.638 1.00 86.88 90 ALA A C 1
ATOM 701 O O . ALA A 1 90 ? -12.483 10.552 6.508 1.00 86.88 90 ALA A O 1
ATOM 702 N N . ARG A 1 91 ? -12.851 8.755 5.204 1.00 84.06 91 ARG A N 1
ATOM 703 C CA . ARG A 1 91 ? -14.161 8.435 5.787 1.00 84.06 91 ARG A CA 1
ATOM 704 C C . ARG A 1 91 ? -14.053 8.043 7.256 1.00 84.06 91 ARG A C 1
ATOM 706 O O . ARG A 1 91 ? -14.826 8.531 8.064 1.00 84.06 91 ARG A O 1
ATOM 713 N N . GLU A 1 92 ? -13.076 7.206 7.598 1.00 79.38 92 GLU A N 1
ATOM 714 C CA . GLU A 1 92 ? -12.828 6.822 8.989 1.00 79.38 92 GLU A CA 1
ATOM 715 C C . GLU A 1 92 ? -12.501 8.045 9.862 1.00 79.38 92 GLU A C 1
ATOM 717 O O . GLU A 1 92 ? -13.055 8.187 10.947 1.00 79.38 92 GLU A O 1
ATOM 722 N N . ASP A 1 93 ? -11.646 8.951 9.377 1.00 82.56 93 ASP A N 1
ATOM 723 C CA . ASP A 1 93 ? -11.272 10.179 10.088 1.00 82.56 93 ASP A CA 1
ATOM 724 C C . ASP A 1 93 ? -12.480 11.133 10.258 1.00 82.56 93 ASP A C 1
ATOM 726 O O . ASP A 1 93 ? -12.587 11.816 11.276 1.00 82.56 93 ASP A O 1
ATOM 730 N N . GLU A 1 94 ? -13.408 11.174 9.292 1.00 81.38 94 GLU A N 1
ATOM 731 C CA . GLU A 1 94 ? -14.669 11.933 9.380 1.00 81.38 94 GLU A CA 1
ATOM 732 C C . GLU A 1 94 ? -15.662 11.324 10.389 1.00 81.38 94 GLU A C 1
ATOM 734 O O . GLU A 1 94 ? -16.335 12.064 11.108 1.00 81.38 94 GLU A O 1
ATOM 739 N N . GLU A 1 95 ? -15.765 9.993 10.447 1.00 74.69 95 GLU A N 1
ATOM 740 C CA . GLU A 1 95 ? -16.738 9.266 11.277 1.00 74.69 95 GLU A CA 1
ATOM 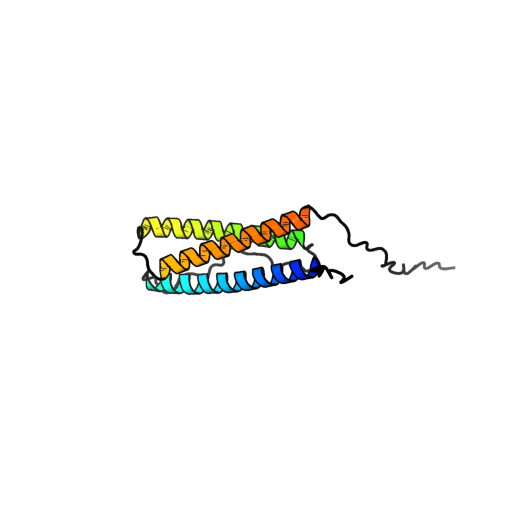741 C C . GLU A 1 95 ? -16.280 9.097 12.733 1.00 74.69 95 GLU A C 1
ATOM 743 O O . GLU A 1 95 ? -17.085 9.221 13.659 1.00 74.69 95 GLU A O 1
ATOM 748 N N . LEU A 1 96 ? -14.990 8.824 12.946 1.00 68.62 96 LEU A N 1
ATOM 749 C CA . LEU A 1 96 ? -14.419 8.499 14.257 1.00 68.62 96 LEU A CA 1
ATOM 750 C C . LEU A 1 96 ? -13.612 9.654 14.871 1.00 68.62 96 LEU A C 1
ATOM 752 O O . LEU A 1 96 ? -13.254 9.586 16.050 1.00 68.62 96 LEU A O 1
ATOM 756 N N . GLY A 1 97 ? -13.347 10.715 14.101 1.00 66.00 97 GLY A N 1
ATOM 757 C CA . GLY A 1 97 ? -12.447 11.799 14.488 1.00 66.00 97 GLY A CA 1
ATOM 758 C C . GLY A 1 97 ? -10.974 11.372 14.513 1.00 66.00 97 GLY A C 1
ATOM 759 O O . GLY A 1 97 ? -10.624 10.230 14.215 1.00 66.00 97 GLY A O 1
ATOM 760 N N . ASP A 1 98 ? -10.088 12.297 14.895 1.00 63.78 98 ASP A N 1
ATOM 761 C CA . ASP A 1 98 ? -8.672 11.984 15.135 1.00 63.78 98 ASP A CA 1
ATOM 762 C C . ASP A 1 98 ? -8.581 11.147 16.423 1.00 63.78 98 ASP A C 1
ATOM 764 O O . ASP A 1 98 ? -8.652 11.669 17.538 1.00 63.78 98 ASP A O 1
ATOM 768 N N . GLY A 1 99 ? -8.563 9.821 16.265 1.00 61.66 99 GLY A N 1
ATOM 769 C CA . GLY A 1 99 ? -8.500 8.877 17.378 1.00 61.66 99 GLY A CA 1
ATOM 770 C C . GLY A 1 99 ? -7.245 9.067 18.233 1.00 61.66 99 GLY A C 1
ATOM 771 O O . GLY A 1 99 ? -6.228 9.588 17.773 1.00 61.66 99 GLY A O 1
ATOM 772 N N . GLU A 1 100 ? -7.288 8.619 19.493 1.00 65.56 100 GLU A N 1
ATOM 773 C CA . GLU A 1 100 ? -6.075 8.556 20.315 1.00 65.56 100 GLU A CA 1
ATOM 774 C C . GLU A 1 100 ? -4.978 7.774 19.582 1.00 65.56 100 GLU A C 1
ATOM 776 O O . GLU A 1 100 ? -5.239 6.717 19.014 1.00 65.56 100 GLU A O 1
ATOM 781 N N . LYS A 1 101 ? -3.736 8.274 19.624 1.00 72.50 101 LYS A N 1
ATOM 782 C CA . LYS A 1 101 ? -2.571 7.556 19.093 1.00 72.50 101 LYS A CA 1
ATOM 783 C C . LYS A 1 101 ? -2.480 6.170 19.732 1.00 72.50 101 LYS A C 1
ATOM 785 O O . LYS A 1 101 ? -2.045 6.049 20.877 1.00 72.50 101 LYS A O 1
ATOM 790 N N . GLY A 1 102 ? -2.833 5.140 18.973 1.00 82.00 102 GLY A N 1
ATOM 791 C CA . GLY A 1 102 ? -2.741 3.753 19.389 1.00 82.00 102 GLY A CA 1
ATOM 792 C C . GLY A 1 102 ? -2.027 2.874 18.370 1.00 82.00 102 GLY A C 1
ATOM 793 O O . GLY A 1 102 ? -1.476 3.321 17.359 1.00 82.00 102 GLY A O 1
ATOM 794 N N . GLU A 1 103 ? -2.054 1.571 18.643 1.00 84.31 103 GLU A N 1
ATOM 795 C CA . GLU A 1 103 ? -1.478 0.551 17.765 1.00 84.31 103 GLU A CA 1
ATOM 796 C C . GLU A 1 103 ? -2.074 0.610 16.347 1.00 84.31 103 GLU A C 1
ATOM 798 O O . GLU A 1 103 ? -1.365 0.367 15.366 1.00 84.31 103 GLU A O 1
ATOM 803 N N . TYR A 1 104 ? -3.355 0.975 16.234 1.00 83.94 104 TYR A N 1
ATOM 804 C CA . TYR A 1 104 ? -4.058 1.110 14.963 1.00 83.94 104 TYR A CA 1
ATOM 805 C C . TYR A 1 104 ? -3.476 2.235 14.098 1.00 83.94 104 TYR A C 1
ATOM 807 O O . TYR A 1 104 ? -3.069 1.989 12.960 1.00 83.94 104 TYR A O 1
ATOM 815 N N . GLU A 1 105 ? -3.360 3.445 14.643 1.00 85.06 105 GLU A N 1
ATOM 816 C CA . GLU A 1 105 ? -2.831 4.627 13.959 1.00 85.06 105 GLU A CA 1
ATOM 817 C C . GLU A 1 105 ? -1.367 4.407 13.549 1.00 85.06 105 GLU A C 1
ATOM 819 O O . GLU A 1 105 ? -0.971 4.720 12.422 1.00 85.06 105 GLU A O 1
ATOM 824 N N . GLU A 1 106 ? -0.565 3.774 14.411 1.00 87.56 106 GLU A N 1
ATOM 825 C CA . GLU A 1 106 ? 0.804 3.392 14.066 1.00 87.56 106 GLU A CA 1
ATOM 826 C C . GLU A 1 106 ? 0.869 2.376 12.917 1.00 87.56 106 GLU A C 1
ATOM 828 O O . GLU A 1 106 ? 1.726 2.473 12.031 1.00 87.56 106 GLU A O 1
ATOM 833 N N . ARG A 1 107 ? -0.012 1.366 12.922 1.00 86.06 107 ARG A N 1
ATOM 834 C CA . ARG A 1 107 ? -0.068 0.349 11.861 1.00 86.06 107 ARG A CA 1
ATOM 835 C C . ARG A 1 107 ? -0.531 0.973 10.545 1.00 86.06 107 ARG A C 1
ATOM 837 O O . ARG A 1 107 ? 0.038 0.661 9.497 1.00 86.06 107 ARG A O 1
ATOM 844 N N . ARG A 1 108 ? -1.486 1.905 10.599 1.00 88.12 108 ARG A N 1
ATOM 845 C CA . ARG A 1 108 ? -1.966 2.683 9.449 1.00 88.12 108 ARG A CA 1
ATOM 846 C C . ARG A 1 108 ? -0.833 3.502 8.830 1.00 88.12 108 ARG A C 1
ATOM 848 O O . ARG A 1 108 ? -0.663 3.489 7.610 1.00 88.12 108 ARG A O 1
ATOM 855 N N . GLU A 1 109 ? -0.006 4.139 9.655 1.00 89.25 109 GLU A N 1
ATOM 856 C CA . GLU A 1 109 ? 1.149 4.911 9.192 1.00 89.25 109 GLU A CA 1
ATOM 857 C C . GLU A 1 109 ? 2.256 4.019 8.601 1.00 89.25 109 GLU A C 1
ATOM 859 O O . GLU A 1 109 ? 2.800 4.303 7.529 1.00 89.25 109 GLU A O 1
ATOM 864 N N . ARG A 1 110 ? 2.563 2.876 9.229 1.00 89.00 110 ARG A N 1
ATOM 865 C CA . ARG A 1 110 ? 3.506 1.891 8.661 1.00 89.00 110 ARG A CA 1
ATOM 866 C C . ARG A 1 110 ? 3.037 1.369 7.303 1.00 89.00 110 ARG A C 1
ATOM 868 O O . ARG A 1 110 ? 3.844 1.265 6.376 1.00 89.00 110 ARG A O 1
ATOM 875 N N . MET A 1 111 ? 1.746 1.077 7.167 1.00 91.88 111 MET A N 1
ATOM 876 C CA . MET A 1 111 ? 1.130 0.655 5.909 1.00 91.88 111 MET A CA 1
ATOM 877 C C . MET A 1 111 ? 1.283 1.734 4.821 1.00 91.88 111 MET A C 1
ATOM 879 O O . MET A 1 111 ? 1.818 1.434 3.747 1.00 91.88 111 MET A O 1
ATOM 883 N N . LYS A 1 112 ? 0.941 2.999 5.118 1.00 90.69 112 LYS A N 1
ATOM 884 C CA . LYS A 1 112 ? 1.116 4.148 4.204 1.00 90.69 112 LYS A CA 1
ATOM 885 C C . LYS A 1 112 ? 2.561 4.297 3.721 1.00 90.69 112 LYS A C 1
ATOM 887 O O . LYS A 1 112 ? 2.810 4.455 2.520 1.00 90.69 112 LYS A O 1
ATOM 892 N N . ASN A 1 113 ? 3.520 4.196 4.638 1.00 92.06 113 ASN A N 1
ATOM 893 C CA . ASN A 1 113 ? 4.942 4.331 4.327 1.00 92.06 113 ASN A CA 1
ATOM 894 C C . ASN A 1 113 ? 5.453 3.205 3.417 1.00 92.06 113 ASN A C 1
ATOM 896 O O . ASN A 1 113 ? 6.162 3.461 2.440 1.00 92.06 113 ASN A O 1
ATOM 900 N N . ARG A 1 114 ? 5.054 1.956 3.679 1.00 89.94 114 ARG A N 1
ATOM 901 C CA . ARG A 1 114 ? 5.431 0.803 2.842 1.00 89.94 114 ARG A CA 1
ATOM 902 C C . ARG A 1 114 ? 4.815 0.872 1.447 1.00 89.94 114 ARG A C 1
ATOM 904 O O . ARG A 1 114 ? 5.503 0.587 0.467 1.00 89.94 114 ARG A O 1
ATOM 911 N N . LEU A 1 115 ? 3.551 1.284 1.340 1.00 91.12 115 LEU A N 1
ATOM 912 C CA . LEU A 1 115 ? 2.892 1.467 0.047 1.00 91.12 115 LEU A CA 1
ATOM 913 C C . LEU A 1 115 ? 3.570 2.573 -0.773 1.00 91.12 115 LEU A C 1
ATOM 915 O O . LEU A 1 115 ? 3.858 2.383 -1.954 1.00 91.12 115 LEU A O 1
ATOM 919 N N . SER A 1 116 ? 3.908 3.690 -0.127 1.00 92.06 116 SER A N 1
ATOM 920 C CA . SER A 1 116 ? 4.647 4.792 -0.755 1.00 92.06 116 SER A CA 1
ATOM 921 C C . SER A 1 116 ? 6.033 4.352 -1.232 1.00 92.06 116 SER A C 1
ATOM 923 O O . SER A 1 116 ? 6.446 4.693 -2.340 1.00 92.06 116 SER A O 1
ATOM 925 N N . TYR A 1 117 ? 6.740 3.537 -0.443 1.00 91.69 117 TYR A N 1
ATOM 926 C CA . TYR A 1 117 ? 8.014 2.949 -0.857 1.00 91.69 117 TYR A CA 1
ATOM 927 C C . TYR A 1 117 ? 7.871 2.105 -2.131 1.00 91.69 117 TYR A C 1
ATOM 929 O O . TYR A 1 117 ? 8.656 2.274 -3.064 1.00 91.69 117 TYR A O 1
ATOM 937 N N . LEU A 1 118 ? 6.866 1.224 -2.197 1.00 89.81 118 LEU A N 1
ATOM 938 C CA . LEU A 1 118 ? 6.630 0.362 -3.362 1.00 89.81 118 LEU A CA 1
ATOM 939 C C . LEU A 1 118 ? 6.254 1.157 -4.614 1.00 89.81 118 LEU A C 1
ATOM 941 O O . LEU A 1 118 ? 6.750 0.851 -5.700 1.00 89.81 118 LEU A O 1
ATOM 945 N N . LEU A 1 119 ? 5.431 2.197 -4.473 1.00 91.12 119 LEU A N 1
ATOM 946 C CA . LEU A 1 119 ? 5.090 3.102 -5.572 1.00 91.12 119 LEU A CA 1
ATOM 947 C C . LEU A 1 119 ? 6.333 3.806 -6.118 1.00 91.12 119 LEU A C 1
ATOM 949 O O . LEU A 1 119 ? 6.616 3.710 -7.309 1.00 91.12 119 LEU A O 1
ATOM 953 N N . ASN A 1 120 ? 7.136 4.406 -5.240 1.00 90.25 120 ASN A N 1
ATOM 954 C CA . ASN A 1 120 ? 8.379 5.071 -5.630 1.00 90.25 120 ASN A CA 1
ATOM 955 C C . ASN A 1 120 ? 9.379 4.096 -6.271 1.00 90.25 120 ASN A C 1
ATOM 957 O O . ASN A 1 120 ? 10.125 4.458 -7.180 1.00 90.25 120 ASN A O 1
ATOM 961 N N . HIS A 1 121 ? 9.434 2.856 -5.780 1.00 88.62 121 HIS A N 1
ATOM 962 C CA . HIS A 1 121 ? 10.327 1.837 -6.316 1.00 88.62 121 HIS A CA 1
ATOM 963 C C . HIS A 1 121 ? 9.902 1.390 -7.719 1.00 88.62 121 HIS A C 1
ATOM 965 O O . HIS A 1 121 ? 10.723 1.365 -8.634 1.00 88.62 121 HIS A O 1
ATOM 971 N N . THR A 1 122 ? 8.618 1.079 -7.900 1.00 87.31 122 THR A N 1
ATOM 972 C CA . THR A 1 122 ? 8.065 0.672 -9.200 1.00 87.31 122 THR A CA 1
ATOM 973 C C . THR A 1 122 ? 8.127 1.800 -10.230 1.00 87.31 122 THR A C 1
ATOM 975 O O . THR A 1 122 ? 8.466 1.535 -11.378 1.00 87.31 122 THR A O 1
ATOM 978 N N . GLU A 1 123 ? 7.934 3.058 -9.827 1.00 88.25 123 GLU A N 1
ATOM 979 C CA . GLU A 1 123 ? 8.112 4.226 -10.700 1.00 88.25 123 GLU A CA 1
ATOM 980 C C . GLU A 1 123 ? 9.566 4.374 -11.184 1.00 88.25 123 GLU A C 1
ATOM 982 O O . GLU A 1 123 ? 9.820 4.631 -12.361 1.00 88.25 123 GLU A O 1
ATOM 987 N N . LYS A 1 124 ? 10.551 4.173 -10.297 1.00 87.94 124 LYS A N 1
ATOM 988 C CA . LYS A 1 124 ? 11.976 4.190 -10.678 1.00 87.94 124 LYS A CA 1
ATOM 989 C C . LYS A 1 124 ? 12.319 3.065 -11.653 1.00 87.94 124 LYS A C 1
ATOM 991 O O . LYS A 1 124 ? 13.085 3.294 -12.586 1.00 87.94 124 LYS A O 1
ATOM 996 N N . LEU A 1 125 ? 11.760 1.872 -11.447 1.00 84.06 125 LEU A N 1
ATOM 997 C CA . LEU A 1 125 ? 11.942 0.741 -12.361 1.00 84.06 125 LEU A CA 1
ATOM 998 C C . LEU A 1 125 ? 11.297 1.004 -13.726 1.00 84.06 125 LEU A C 1
ATOM 1000 O O . LEU A 1 125 ? 11.901 0.674 -14.743 1.00 84.06 125 LEU A O 1
ATOM 1004 N N . LEU A 1 126 ? 10.125 1.643 -13.761 1.00 83.88 126 LEU A N 1
ATOM 1005 C CA . LEU A 1 126 ? 9.478 2.064 -15.004 1.00 83.88 126 LEU A CA 1
ATOM 1006 C C . LEU A 1 126 ? 10.354 3.045 -15.781 1.00 83.88 126 LEU A C 1
ATOM 1008 O O . LEU A 1 126 ? 10.703 2.762 -16.919 1.00 83.88 126 LEU A O 1
ATOM 1012 N N . LYS A 1 127 ? 10.848 4.107 -15.135 1.00 83.19 127 LYS A N 1
ATOM 1013 C CA . LYS A 1 127 ? 11.769 5.074 -15.764 1.00 83.19 127 LYS A CA 1
ATOM 1014 C C . LYS A 1 127 ? 13.049 4.420 -16.292 1.00 83.19 127 LYS A C 1
ATOM 1016 O O . LYS A 1 127 ? 13.558 4.813 -17.337 1.00 83.19 127 LYS A O 1
ATOM 1021 N N . ALA A 1 128 ? 13.572 3.419 -15.582 1.00 80.00 128 ALA A N 1
ATOM 1022 C CA . ALA A 1 128 ? 14.738 2.656 -16.024 1.00 80.00 128 ALA A CA 1
ATOM 1023 C C . ALA A 1 128 ? 14.431 1.715 -17.203 1.00 80.00 128 ALA A C 1
ATOM 1025 O O . ALA A 1 128 ? 15.346 1.384 -17.951 1.00 80.00 128 ALA A O 1
ATOM 1026 N N . THR A 1 129 ? 13.174 1.294 -17.362 1.00 70.88 129 THR A N 1
ATOM 1027 C CA . THR A 1 129 ? 12.715 0.450 -18.474 1.00 70.88 129 THR A CA 1
ATOM 1028 C C . THR A 1 129 ? 12.397 1.305 -19.706 1.00 70.88 129 THR A C 1
ATOM 1030 O O . THR A 1 129 ? 12.843 0.973 -20.799 1.00 70.88 129 THR A O 1
ATOM 1033 N N . ASP A 1 130 ? 11.746 2.457 -19.520 1.00 65.25 130 ASP A N 1
ATOM 1034 C CA . ASP A 1 130 ? 11.428 3.425 -20.581 1.00 65.25 130 ASP A CA 1
ATOM 1035 C C . ASP A 1 130 ? 12.689 4.101 -21.145 1.00 65.25 130 ASP A C 1
ATOM 1037 O O . ASP A 1 130 ? 12.785 4.374 -22.339 1.00 65.25 130 ASP A O 1
ATOM 1041 N N . GLY A 1 131 ? 13.697 4.333 -20.296 1.00 52.53 131 GLY A N 1
ATOM 1042 C CA . GLY A 1 131 ? 15.005 4.856 -20.700 1.00 52.53 131 GLY A CA 1
ATOM 1043 C C . GLY A 1 131 ? 15.948 3.818 -21.321 1.00 52.53 131 GLY A C 1
ATOM 1044 O O . GLY A 1 131 ? 17.073 4.169 -21.674 1.00 52.53 131 GLY A O 1
ATOM 1045 N N . ASN A 1 132 ? 15.531 2.550 -21.436 1.00 45.69 132 ASN A N 1
ATOM 1046 C CA . ASN A 1 132 ? 16.370 1.439 -21.883 1.00 45.69 132 ASN A CA 1
ATOM 1047 C C . ASN A 1 132 ? 15.709 0.647 -23.024 1.00 45.69 132 ASN A C 1
ATOM 1049 O O . ASN A 1 132 ? 15.603 -0.578 -22.966 1.00 45.69 132 ASN A O 1
ATOM 1053 N N . ILE A 1 133 ? 15.401 1.338 -24.129 1.00 44.12 133 ILE A N 1
ATOM 1054 C CA . ILE A 1 133 ? 15.597 0.753 -25.466 1.00 44.12 133 ILE A CA 1
ATOM 1055 C C . ILE A 1 133 ? 17.115 0.690 -25.709 1.00 44.12 133 ILE A C 1
ATOM 1057 O O . ILE A 1 133 ? 17.679 1.427 -26.507 1.00 44.12 133 ILE A O 1
ATOM 1061 N N . LEU A 1 134 ? 17.810 -0.157 -24.957 1.00 43.34 134 LEU A N 1
ATOM 1062 C CA . LEU A 1 134 ? 19.098 -0.695 -25.369 1.00 43.34 134 LEU A CA 1
ATOM 1063 C C . LEU A 1 134 ? 18.914 -2.202 -25.343 1.00 43.34 134 LEU A C 1
ATOM 1065 O O . LEU A 1 134 ? 18.829 -2.820 -24.280 1.00 43.34 134 LEU A O 1
ATOM 1069 N N . ALA A 1 135 ? 18.724 -2.720 -26.552 1.00 35.91 135 ALA A N 1
ATOM 1070 C CA . ALA A 1 135 ? 18.538 -4.115 -26.885 1.00 35.91 135 ALA A CA 1
ATOM 1071 C C . ALA A 1 135 ? 19.530 -5.014 -26.130 1.00 35.91 135 ALA A C 1
ATOM 1073 O O . ALA A 1 135 ? 20.722 -4.700 -26.097 1.00 35.91 135 ALA A O 1
ATOM 1074 N N . PRO A 1 136 ? 19.106 -6.173 -25.601 1.00 39.28 136 PRO A N 1
ATOM 1075 C CA . PRO A 1 136 ? 19.952 -7.330 -25.762 1.00 39.28 136 PRO A CA 1
ATOM 1076 C C . PRO A 1 136 ? 19.880 -7.686 -27.247 1.00 39.28 136 PRO A C 1
ATOM 1078 O O . PRO A 1 136 ? 18.833 -8.079 -27.762 1.00 39.28 136 PRO A O 1
ATOM 1081 N N . ASP A 1 137 ? 20.990 -7.427 -27.923 1.00 45.00 137 ASP A N 1
ATOM 1082 C CA . ASP A 1 137 ? 21.358 -8.051 -29.180 1.00 45.00 137 ASP A CA 1
ATOM 1083 C C . ASP A 1 137 ? 20.895 -9.518 -29.190 1.00 45.00 137 ASP A C 1
ATOM 1085 O O . ASP A 1 137 ? 21.344 -10.338 -28.386 1.00 45.00 137 ASP A O 1
ATOM 1089 N N . LEU A 1 138 ? 19.902 -9.802 -30.032 1.00 45.19 138 LEU A N 1
ATOM 1090 C CA . LEU A 1 138 ? 19.433 -11.149 -30.328 1.00 45.19 138 LEU A CA 1
ATOM 1091 C C . LEU A 1 138 ? 19.928 -11.537 -31.730 1.00 45.19 138 LEU A C 1
ATOM 1093 O O . LEU A 1 138 ? 19.188 -12.134 -32.509 1.00 45.19 138 LEU A O 1
ATOM 1097 N N . GLU A 1 139 ? 21.171 -11.190 -32.076 1.00 45.28 139 GLU A N 1
ATOM 1098 C CA . GLU A 1 139 ? 21.924 -11.933 -33.083 1.00 45.28 139 GLU A CA 1
ATOM 1099 C C . GLU A 1 139 ? 22.197 -13.340 -32.536 1.00 45.28 139 GLU A C 1
ATOM 1101 O O . GLU A 1 139 ? 23.072 -13.562 -31.701 1.00 45.28 139 GLU A O 1
ATOM 1106 N N . GLY A 1 140 ? 21.402 -14.316 -32.978 1.00 44.56 140 GLY A N 1
ATOM 1107 C CA . GLY A 1 140 ? 21.710 -15.719 -32.697 1.00 44.56 140 GLY A CA 1
ATOM 1108 C C . GLY A 1 140 ? 20.554 -16.708 -32.678 1.00 44.56 140 GLY A C 1
ATOM 1109 O O . GLY A 1 140 ? 20.727 -17.792 -32.127 1.00 44.56 140 GLY A O 1
ATOM 1110 N N . LEU A 1 141 ? 19.387 -16.396 -33.250 1.00 40.22 141 LEU A N 1
ATOM 1111 C CA . LEU A 1 141 ? 18.359 -17.417 -33.470 1.00 40.22 141 LEU A CA 1
ATOM 1112 C C . LEU A 1 141 ? 17.860 -17.409 -34.916 1.00 40.22 141 LEU A C 1
ATOM 1114 O O . LEU A 1 141 ? 16.706 -17.099 -35.201 1.00 40.22 141 LEU A O 1
ATOM 1118 N N . GLU A 1 142 ? 18.743 -17.805 -35.833 1.00 40.69 142 GLU A N 1
ATOM 1119 C CA . GLU A 1 142 ? 18.328 -18.350 -37.125 1.00 40.69 142 GLU A CA 1
ATOM 1120 C C . GLU A 1 142 ? 17.645 -19.704 -36.875 1.00 40.69 142 GLU A C 1
ATOM 1122 O O . GLU A 1 142 ? 18.262 -20.767 -36.828 1.00 40.69 142 GLU A O 1
ATOM 1127 N N . VAL A 1 143 ? 16.332 -19.655 -36.643 1.00 40.47 143 VAL A N 1
ATOM 1128 C CA . VAL A 1 143 ? 15.459 -20.826 -36.711 1.00 40.47 143 VAL A CA 1
ATOM 1129 C C . VAL A 1 143 ? 15.385 -21.259 -38.174 1.00 40.47 143 VAL A C 1
ATOM 1131 O O . VAL A 1 143 ? 14.963 -20.500 -39.046 1.00 40.47 143 VAL A O 1
ATOM 1134 N N . GLY A 1 144 ? 15.828 -22.490 -38.432 1.00 40.34 144 GLY A N 1
ATOM 1135 C CA . GLY A 1 144 ? 15.840 -23.100 -39.754 1.00 40.34 144 GLY A CA 1
ATOM 1136 C C . GLY A 1 144 ? 14.466 -23.059 -40.420 1.00 40.34 144 GLY A C 1
ATOM 1137 O O . GLY A 1 144 ? 13.495 -23.643 -39.933 1.00 40.34 144 GLY A O 1
ATOM 1138 N N . VAL A 1 145 ? 14.410 -22.390 -41.569 1.00 40.94 145 VAL A N 1
ATOM 1139 C CA . VAL A 1 145 ? 13.290 -22.460 -42.505 1.00 40.94 145 VAL A CA 1
ATOM 1140 C C . VAL A 1 145 ? 13.200 -23.899 -43.018 1.00 40.94 145 VAL A C 1
ATOM 1142 O O . VAL A 1 145 ? 14.049 -24.362 -43.778 1.00 40.94 145 VAL A O 1
ATOM 1145 N N . ARG A 1 146 ? 12.166 -24.630 -42.583 1.00 40.06 146 ARG A N 1
ATOM 1146 C CA . ARG A 1 146 ? 11.716 -25.857 -43.254 1.00 40.06 146 ARG A CA 1
ATOM 1147 C C . ARG A 1 146 ? 11.116 -25.442 -44.592 1.00 40.06 146 ARG A C 1
ATOM 1149 O O . ARG A 1 146 ? 9.970 -25.002 -44.636 1.00 40.06 146 ARG A O 1
ATOM 1156 N N . ASP A 1 147 ? 11.883 -25.593 -45.664 1.00 38.69 147 ASP A N 1
ATOM 1157 C CA . ASP A 1 147 ? 11.348 -25.522 -47.018 1.00 38.69 147 ASP A CA 1
ATOM 1158 C C . ASP A 1 147 ? 10.441 -26.741 -47.243 1.00 38.69 147 ASP A C 1
ATOM 1160 O O . ASP A 1 147 ? 10.867 -27.894 -47.162 1.00 38.69 147 ASP A O 1
ATOM 1164 N N . SER A 1 148 ? 9.148 -26.484 -47.415 1.00 46.00 148 SER A N 1
ATOM 1165 C CA . SER A 1 148 ? 8.185 -27.456 -47.925 1.00 46.00 148 SER A CA 1
ATOM 1166 C C . SER A 1 148 ? 7.774 -26.988 -49.309 1.00 46.00 148 SER A C 1
ATOM 1168 O O . SER A 1 148 ? 6.793 -26.263 -49.452 1.00 46.00 148 SER A O 1
ATOM 1170 N N . THR A 1 149 ? 8.518 -27.405 -50.329 1.00 48.06 149 THR A N 1
ATOM 1171 C CA . THR A 1 149 ? 8.079 -27.298 -51.719 1.00 48.06 149 THR A CA 1
ATOM 1172 C C . THR A 1 149 ? 7.846 -28.691 -52.293 1.00 48.06 149 THR A C 1
ATOM 1174 O O . THR A 1 149 ? 8.741 -29.407 -52.731 1.00 48.06 149 THR A O 1
ATOM 1177 N N . SER A 1 150 ? 6.575 -29.084 -52.269 1.00 40.78 150 SER A N 1
ATOM 1178 C CA . SER A 1 150 ? 6.036 -30.155 -53.098 1.00 40.78 150 SER A CA 1
ATOM 1179 C C . SER A 1 150 ? 6.032 -29.684 -54.554 1.00 40.78 150 SER A C 1
ATOM 1181 O O . SER A 1 150 ? 5.279 -28.774 -54.897 1.00 40.78 150 SER A O 1
ATOM 1183 N N . VAL A 1 151 ? 6.817 -30.321 -55.421 1.00 48.72 151 VAL A N 1
ATOM 1184 C CA . VAL A 1 151 ? 6.641 -30.250 -56.879 1.00 48.72 151 VAL A CA 1
ATOM 1185 C C . VAL A 1 151 ? 6.440 -31.669 -57.388 1.00 48.72 151 VAL A C 1
ATOM 1187 O O . VAL A 1 151 ? 7.311 -32.524 -57.261 1.00 48.72 151 VAL A O 1
ATOM 1190 N N . TRP A 1 152 ? 5.252 -31.904 -57.933 1.00 39.38 152 TRP A N 1
ATOM 1191 C CA . TRP A 1 152 ? 4.888 -33.115 -58.650 1.00 39.38 152 TRP A CA 1
ATOM 1192 C C . TRP A 1 152 ? 5.417 -32.989 -60.081 1.00 39.38 152 TRP A C 1
ATOM 1194 O O . TRP A 1 152 ? 5.173 -31.971 -60.735 1.00 39.38 152 TRP A O 1
ATOM 1204 N N . LYS A 1 153 ? 6.102 -34.021 -60.571 1.00 46.56 153 LYS A N 1
ATOM 1205 C CA . LYS A 1 153 ? 6.219 -34.311 -61.999 1.00 46.56 153 LYS A CA 1
ATOM 1206 C C . LYS A 1 153 ? 6.180 -35.814 -62.212 1.00 46.56 153 LYS A C 1
ATOM 1208 O O . LYS A 1 153 ? 6.819 -36.519 -61.402 1.00 46.56 153 LYS A O 1
#

Sequence (153 aa):
MPGKRSRGISREDGSKIAFTRAAETAKLLQHECALLLELYRKREHFPAEVADGTQVSVPLPSSQLDTGSKLWRLHSALLQCRALLERAIAREDEELGDGEKGEYEERRERMKNRLSYLLNHTEKLLKATDGNILAPDLEGLEVGVRDSTSVWK

InterPro domains:
  IPR000151 Ciliary neurotrophic factor, CNTF [PTHR15196] (5-139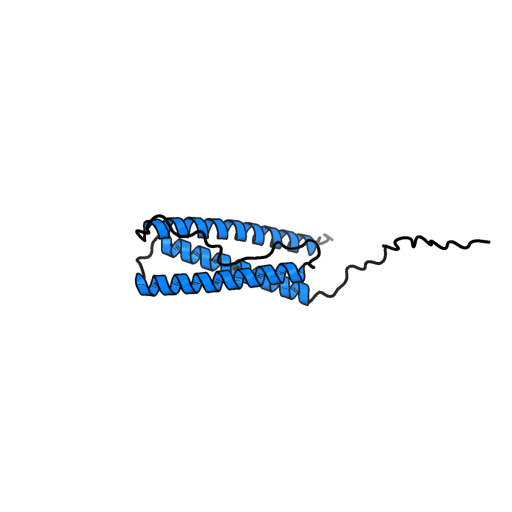)
  IPR009079 Four-helical cytokine-like, core [G3DSA:1.20.1250.10] (10-153)

Foldseek 3Di:
DDDDPPPPPDPVNVVVVLVVVLVVLVVVLVVLVVVLVVVVCVVDVDDPPPDPDDPQDQPDPDPPDDPLRVLVSVLVSLVVVVVVLVVVVVVCCVPVNPDDDDPNVVSSVSSVVSSVVSNVSSVVVNVVVVVDPPDPPPPPDPDDDPDDDDDDD

pLDDT: mean 71.23, std 16.87, range [35.91, 92.06]

Radius of gyration: 24.38 Å; chains: 1; bounding box: 74×46×82 Å

Organism: Nothobranchius kadleci (NCBI:txid1051664)

Secondary structure (DSSP, 8-state):
----------HHHHHHHHHHHHHHHHHHHHHHHHHHHHHHHHHS---S------S-------TTS-HHHHHHHHHHHHHHHHHHHHHHHHHHHHHH-S--S-HHHHHHHHHHHHHHHHHHHHHHHHHHHHT-------TT-------------